Protein AF-A0A3A8NG25-F1 (afdb_monomer)

Radius of gyration: 29.24 Å; Cα contacts (8 Å, |Δi|>4): 207; chains: 1; bounding box: 93×36×55 Å

Solvent-accessible surface area (backbone atoms only — not comparable to full-atom values): 8766 Å² total; per-residue (Å²): 132,87,80,89,82,88,83,89,85,87,81,88,77,90,85,84,89,86,89,83,87,89,79,85,76,76,82,78,72,84,75,72,66,74,76,79,61,84,70,68,63,44,54,93,29,38,79,59,51,57,66,49,54,20,67,37,70,39,28,32,28,28,38,37,56,66,91,38,63,68,58,55,51,47,49,42,69,65,40,69,79,43,47,77,44,90,36,39,70,89,60,58,24,51,61,90,58,23,33,25,36,38,43,60,34,46,76,93,27,23,78,42,94,55,24,26,38,30,72,67,46,45,51,37,53,27,57,50,42,63,38,87,72,38,71,47,37,34,69,37,73,86,131

Mean predicted aligned error: 13.27 Å

Structure (mmCIF, N/CA/C/O backbone):
data_AF-A0A3A8NG25-F1
#
_entry.id   AF-A0A3A8NG25-F1
#
loop_
_atom_site.group_PDB
_atom_site.id
_atom_site.type_symbol
_atom_site.label_atom_id
_atom_site.label_alt_id
_atom_site.label_comp_id
_atom_site.label_asym_id
_atom_site.label_entity_id
_atom_site.label_seq_id
_atom_site.pdbx_PDB_ins_code
_atom_site.Cartn_x
_atom_site.Cartn_y
_atom_site.Cartn_z
_atom_site.occupancy
_atom_site.B_iso_or_equiv
_atom_site.auth_seq_id
_atom_site.auth_comp_id
_atom_site.auth_asym_id
_atom_site.auth_atom_id
_atom_site.pdbx_PDB_model_num
ATOM 1 N N . MET A 1 1 ? 74.636 9.545 9.830 1.00 42.84 1 MET A N 1
ATOM 2 C CA . MET A 1 1 ? 75.688 8.604 10.273 1.00 42.84 1 MET A CA 1
ATOM 3 C C . MET A 1 1 ? 75.644 8.526 11.788 1.00 42.84 1 MET A C 1
ATOM 5 O O . MET A 1 1 ? 75.538 9.588 12.382 1.00 42.84 1 MET A O 1
ATOM 9 N N . VAL A 1 2 ? 75.740 7.295 12.320 1.00 42.03 2 VAL A N 1
ATOM 10 C CA . VAL A 1 2 ? 75.884 6.854 13.732 1.00 42.03 2 VAL A CA 1
ATOM 11 C C . VAL A 1 2 ? 74.795 7.299 14.728 1.00 42.03 2 VAL A C 1
ATOM 13 O O . VAL A 1 2 ? 74.362 8.435 14.720 1.00 42.03 2 VAL A O 1
ATOM 16 N N . SER A 1 3 ? 74.288 6.473 15.641 1.00 45.19 3 SER A N 1
ATOM 17 C CA . SER A 1 3 ? 74.594 5.084 15.986 1.00 45.19 3 SER A CA 1
ATOM 18 C C . SER A 1 3 ? 73.437 4.522 16.810 1.00 45.19 3 SER A C 1
ATOM 20 O O . SER A 1 3 ? 72.922 5.189 17.702 1.00 45.19 3 SER A O 1
ATOM 22 N N . SER A 1 4 ? 73.062 3.278 16.523 1.00 49.69 4 SER A N 1
ATOM 23 C CA . SER A 1 4 ? 72.254 2.439 17.407 1.00 49.69 4 SER A CA 1
ATOM 24 C C . SER A 1 4 ? 73.129 1.889 18.534 1.00 49.69 4 SER A C 1
ATOM 26 O O . SER A 1 4 ? 74.254 1.469 18.277 1.00 49.69 4 SER A O 1
ATOM 28 N N . LEU A 1 5 ? 72.603 1.824 19.755 1.00 53.38 5 LEU A N 1
ATOM 29 C CA . LEU A 1 5 ? 73.135 0.957 20.803 1.00 53.38 5 LEU A CA 1
ATOM 30 C C . LEU A 1 5 ? 71.963 0.261 21.487 1.00 53.38 5 LEU A C 1
ATOM 32 O O . LEU A 1 5 ? 71.149 0.872 22.174 1.00 53.38 5 LEU A O 1
ATOM 36 N N . ALA A 1 6 ? 71.871 -1.031 21.190 1.00 53.28 6 ALA A N 1
ATOM 37 C CA . ALA A 1 6 ? 70.957 -1.981 21.784 1.00 53.28 6 ALA A CA 1
ATOM 38 C C . ALA A 1 6 ? 71.421 -2.351 23.199 1.00 53.28 6 ALA A C 1
ATOM 40 O O . ALA A 1 6 ? 72.619 -2.504 23.438 1.00 53.28 6 ALA A O 1
ATOM 41 N N . LEU A 1 7 ? 70.468 -2.594 24.098 1.00 56.47 7 LEU A N 1
ATOM 42 C CA . LEU A 1 7 ? 70.698 -3.389 25.299 1.00 56.47 7 LEU A CA 1
ATOM 43 C C . LEU A 1 7 ? 69.599 -4.454 25.383 1.00 56.47 7 LEU A C 1
ATOM 45 O O . LEU A 1 7 ? 68.429 -4.147 25.605 1.00 56.47 7 LEU A O 1
ATOM 49 N N . LEU A 1 8 ? 69.992 -5.704 25.128 1.00 47.94 8 LEU A N 1
ATOM 50 C CA . LEU A 1 8 ? 69.181 -6.901 25.335 1.00 47.94 8 LEU A CA 1
ATOM 51 C C . LEU A 1 8 ? 69.145 -7.240 26.829 1.00 47.94 8 LEU A C 1
ATOM 53 O O . LEU A 1 8 ? 70.194 -7.320 27.464 1.00 47.94 8 LEU A O 1
ATOM 57 N N . ALA A 1 9 ? 67.961 -7.565 27.345 1.00 56.75 9 ALA A N 1
ATOM 58 C CA . ALA A 1 9 ? 67.803 -8.338 28.569 1.00 56.75 9 ALA A CA 1
ATOM 59 C C . ALA A 1 9 ? 67.000 -9.607 28.248 1.00 56.75 9 ALA A C 1
ATOM 61 O O . ALA A 1 9 ? 65.815 -9.550 27.929 1.00 56.75 9 ALA A O 1
ATOM 62 N N . LEU A 1 10 ? 67.677 -10.751 28.313 1.00 55.94 10 LEU A N 1
ATOM 63 C CA . LEU A 1 10 ? 67.092 -12.087 28.352 1.00 55.94 10 LEU A CA 1
ATOM 64 C C . LEU A 1 10 ? 67.444 -12.678 29.715 1.00 55.94 10 LEU A C 1
ATOM 66 O O . LEU A 1 10 ? 68.622 -12.867 30.001 1.00 55.94 10 LEU A O 1
ATOM 70 N N . LEU A 1 11 ? 66.441 -13.026 30.517 1.00 55.50 11 LEU A N 1
ATOM 71 C CA . LEU A 1 11 ? 66.579 -14.091 31.504 1.00 55.50 11 LEU A CA 1
ATOM 72 C C . LEU A 1 11 ? 65.265 -14.872 31.612 1.00 55.50 11 LEU A C 1
ATOM 74 O O . LEU A 1 11 ? 64.216 -14.341 31.966 1.00 55.50 11 LEU A O 1
ATOM 78 N N . ALA A 1 12 ? 65.386 -16.146 31.237 1.00 50.66 12 ALA A N 1
ATOM 79 C CA . ALA A 1 12 ? 64.473 -17.261 31.472 1.00 50.66 12 ALA A CA 1
ATOM 80 C C . ALA A 1 12 ? 64.442 -17.605 32.986 1.00 50.66 12 ALA A C 1
ATOM 82 O O . ALA A 1 12 ? 65.189 -17.006 33.749 1.00 50.66 12 ALA A O 1
ATOM 83 N N . CYS A 1 13 ? 63.658 -18.504 33.581 1.00 43.94 13 CYS A N 1
ATOM 84 C CA . CYS A 1 13 ? 62.955 -19.746 33.239 1.00 43.94 13 CYS A CA 1
ATOM 85 C C . CYS A 1 13 ? 61.816 -19.881 34.286 1.00 43.94 13 CYS A C 1
ATOM 87 O O . CYS A 1 13 ? 61.963 -19.368 35.390 1.00 43.94 13 CYS A O 1
ATOM 89 N N . GLY A 1 14 ? 60.638 -20.433 33.967 1.00 46.12 14 GLY A N 1
ATOM 90 C CA . GLY A 1 14 ? 60.265 -21.834 34.269 1.00 46.12 14 GLY A CA 1
ATOM 91 C C . GLY A 1 14 ? 60.042 -22.084 35.777 1.00 46.12 14 GLY A C 1
ATOM 92 O O . GLY A 1 14 ? 60.892 -21.755 36.580 1.00 46.12 14 GLY A O 1
ATOM 93 N N . THR A 1 15 ? 58.986 -22.702 36.302 1.00 49.97 15 THR A N 1
ATOM 94 C CA . THR A 1 15 ? 57.856 -23.471 35.766 1.00 49.97 15 THR A CA 1
ATOM 95 C C . THR A 1 15 ? 56.962 -23.747 36.981 1.00 49.97 15 THR A C 1
ATOM 97 O O . THR A 1 15 ? 57.486 -24.168 38.003 1.00 49.97 15 THR A O 1
ATOM 100 N N . ASN A 1 16 ? 55.641 -23.622 36.871 1.00 46.59 16 ASN A N 1
ATOM 101 C CA . ASN A 1 16 ? 54.741 -24.530 37.585 1.00 46.59 16 ASN A CA 1
ATOM 102 C C . ASN A 1 16 ? 53.572 -24.856 36.654 1.00 46.59 16 ASN A C 1
ATOM 104 O O . ASN A 1 16 ? 52.745 -24.006 36.333 1.00 46.59 16 ASN A O 1
ATOM 108 N N . ARG A 1 17 ? 53.571 -26.095 36.152 1.00 51.28 17 ARG A N 1
ATOM 109 C CA . ARG A 1 17 ? 52.421 -26.726 35.499 1.00 51.28 17 ARG A CA 1
ATOM 110 C C . ARG A 1 17 ? 51.444 -27.148 36.590 1.00 51.28 17 ARG A C 1
ATOM 112 O O . ARG A 1 17 ? 51.895 -27.797 37.520 1.00 51.28 17 ARG A O 1
ATOM 119 N N . THR A 1 18 ? 50.154 -26.882 36.399 1.00 44.19 18 THR A N 1
ATOM 120 C CA . THR A 1 18 ? 49.084 -27.903 36.333 1.00 44.19 18 THR A CA 1
ATOM 121 C C . THR A 1 18 ? 47.728 -27.212 36.212 1.00 44.19 18 THR A C 1
ATOM 123 O O . THR A 1 18 ? 47.349 -26.464 37.106 1.00 44.19 18 THR A O 1
ATOM 126 N N . GLY A 1 19 ? 46.993 -27.504 35.134 1.00 38.44 19 GLY A N 1
ATOM 127 C CA . GLY A 1 19 ? 45.559 -27.218 35.024 1.00 38.44 19 GLY A CA 1
ATOM 128 C C . GLY A 1 19 ? 45.146 -26.525 33.725 1.00 38.44 19 GLY A C 1
ATOM 129 O O . GLY A 1 19 ? 45.130 -25.307 33.642 1.00 38.44 19 GLY A O 1
ATOM 130 N N . ASN A 1 20 ? 44.771 -27.309 32.722 1.00 50.62 20 ASN A N 1
ATOM 131 C CA . ASN A 1 20 ? 43.886 -26.932 31.611 1.00 50.62 20 ASN A CA 1
ATOM 132 C C . ASN A 1 20 ? 42.861 -28.091 31.504 1.00 50.62 20 ASN A C 1
ATOM 134 O O . ASN A 1 20 ? 43.226 -29.186 31.950 1.00 50.62 20 ASN A O 1
ATOM 138 N N . PRO A 1 21 ? 41.674 -27.982 30.869 1.00 52.59 21 PRO A N 1
ATOM 139 C CA . PRO A 1 21 ? 41.041 -26.833 30.208 1.00 52.59 21 PRO A CA 1
ATOM 140 C C . PRO A 1 21 ? 39.531 -26.669 30.531 1.00 52.59 21 PRO A C 1
ATOM 142 O O . PRO A 1 21 ? 38.931 -27.455 31.257 1.00 52.59 21 PRO A O 1
ATOM 145 N N . SER A 1 22 ? 38.932 -25.692 29.840 1.00 46.31 22 SER A N 1
ATOM 146 C CA . SER A 1 22 ? 37.564 -25.701 29.287 1.00 46.31 22 SER A CA 1
ATOM 147 C C . SER A 1 22 ? 36.506 -24.909 30.047 1.00 46.31 22 SER A C 1
ATOM 149 O O . SER A 1 22 ? 35.993 -25.325 31.078 1.00 46.31 22 SER A O 1
ATOM 151 N N . GLY A 1 23 ? 36.115 -23.790 29.434 1.00 43.16 23 GLY A N 1
ATOM 152 C CA . GLY A 1 23 ? 34.902 -23.058 29.791 1.00 43.16 23 GLY A CA 1
ATOM 153 C C . GLY A 1 23 ? 34.888 -21.584 29.393 1.00 43.16 23 GLY A C 1
ATOM 154 O O . GLY A 1 23 ? 34.239 -20.797 30.070 1.00 43.16 23 GLY A O 1
ATOM 155 N N . AL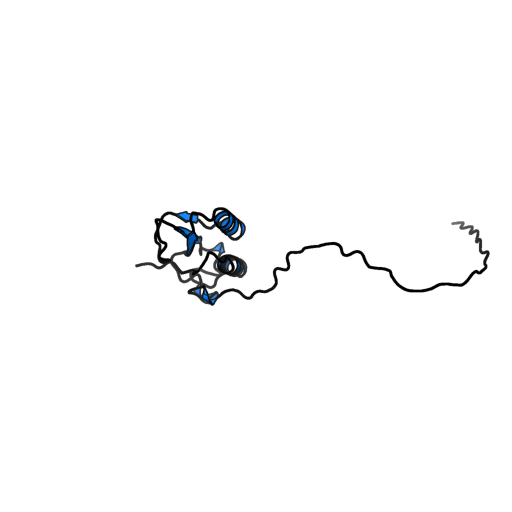A A 1 24 ? 35.617 -21.166 28.352 1.00 43.00 24 ALA A N 1
ATOM 156 C CA . ALA A 1 24 ? 35.513 -19.798 27.850 1.00 43.00 24 ALA A CA 1
ATOM 157 C C . ALA A 1 24 ? 34.273 -19.684 26.954 1.00 43.00 24 ALA A C 1
ATOM 159 O O . ALA A 1 24 ? 34.326 -19.986 25.764 1.00 43.00 24 ALA A O 1
ATOM 160 N N . THR A 1 25 ? 33.154 -19.281 27.549 1.00 54.53 25 THR A N 1
ATOM 161 C CA . THR A 1 25 ? 31.969 -18.790 26.843 1.00 54.53 25 THR A CA 1
ATOM 162 C C . THR A 1 25 ? 32.343 -17.495 26.115 1.00 54.53 25 THR A C 1
ATOM 164 O O . THR A 1 25 ? 32.691 -16.520 26.785 1.00 54.53 25 THR A O 1
ATOM 167 N N . PRO A 1 26 ? 32.289 -17.425 24.775 1.00 50.19 26 PRO A N 1
ATOM 168 C CA . PRO A 1 26 ? 32.371 -16.149 24.084 1.00 50.19 26 PRO A CA 1
ATOM 169 C C . PRO A 1 26 ? 31.089 -15.368 24.379 1.00 50.19 26 PRO A C 1
ATOM 171 O O . PRO A 1 26 ? 29.987 -15.894 24.219 1.00 50.19 26 PRO A O 1
ATOM 174 N N . GLY A 1 27 ? 31.242 -14.130 24.848 1.00 44.69 27 GLY A N 1
ATOM 175 C CA . GLY A 1 27 ? 30.131 -13.217 25.083 1.00 44.69 27 GLY A CA 1
ATOM 176 C C . GLY A 1 27 ? 29.298 -13.053 23.816 1.00 44.69 27 GLY A C 1
ATOM 177 O O . GLY A 1 27 ? 29.778 -12.535 22.810 1.00 44.69 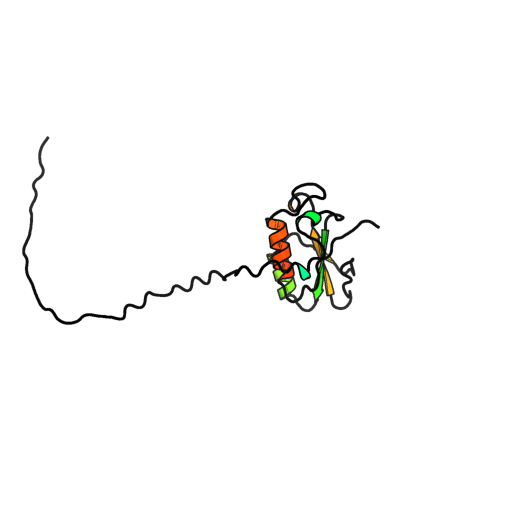27 GLY A O 1
ATOM 178 N N . ALA A 1 28 ? 28.051 -13.512 23.877 1.00 46.66 28 ALA A N 1
ATOM 179 C CA . ALA A 1 28 ? 27.041 -13.190 22.891 1.00 46.66 28 ALA A CA 1
ATOM 180 C C . ALA A 1 28 ? 26.651 -11.719 23.080 1.00 46.66 28 ALA A C 1
ATOM 182 O O . ALA A 1 28 ? 25.902 -11.377 23.995 1.00 46.66 28 ALA A O 1
ATOM 183 N N . SER A 1 29 ? 27.176 -10.844 22.225 1.00 50.38 29 SER A N 1
ATOM 184 C CA . SER A 1 29 ? 26.519 -9.572 21.937 1.00 50.38 29 SER A CA 1
ATOM 185 C C . SER A 1 29 ? 25.120 -9.886 21.401 1.00 50.38 29 SER A C 1
ATOM 187 O O . SER A 1 29 ? 25.019 -10.649 20.436 1.00 50.38 29 SER A O 1
ATOM 189 N N . PRO A 1 30 ? 24.031 -9.333 21.960 1.00 48.88 30 PRO A N 1
ATOM 190 C CA . PRO A 1 30 ? 22.747 -9.382 21.298 1.00 48.88 30 PRO A CA 1
ATOM 191 C C . PRO A 1 30 ? 22.752 -8.280 20.240 1.00 48.88 30 PRO A C 1
ATOM 193 O O . PRO A 1 30 ? 22.060 -7.274 20.372 1.00 48.88 30 PRO A O 1
ATOM 196 N N . ASP A 1 31 ? 23.507 -8.487 19.161 1.00 41.56 31 ASP A N 1
ATOM 197 C CA . ASP A 1 31 ? 23.115 -7.914 17.882 1.00 41.56 31 ASP A CA 1
ATOM 198 C C . ASP A 1 31 ? 21.841 -8.654 17.482 1.00 41.56 31 ASP A C 1
ATOM 200 O O . ASP A 1 31 ? 21.833 -9.594 16.691 1.00 41.56 31 ASP A O 1
ATOM 204 N N . THR A 1 32 ? 20.725 -8.224 18.071 1.00 48.97 32 THR A N 1
ATOM 205 C CA . THR A 1 32 ? 19.407 -8.421 17.480 1.00 48.97 32 THR A CA 1
ATOM 206 C C . THR A 1 32 ? 19.352 -7.487 16.275 1.00 48.97 32 THR A C 1
ATOM 208 O O . THR A 1 32 ? 18.589 -6.527 16.227 1.00 48.97 32 THR A O 1
ATOM 211 N N . ALA A 1 33 ? 20.193 -7.766 15.275 1.00 47.12 33 ALA A N 1
ATOM 212 C CA . ALA A 1 33 ? 19.758 -7.606 13.911 1.00 47.12 33 ALA A CA 1
ATOM 213 C C . ALA A 1 33 ? 18.507 -8.469 13.853 1.00 47.12 33 ALA A C 1
ATOM 215 O O . ALA A 1 33 ? 18.600 -9.696 13.917 1.00 47.12 33 ALA A O 1
ATOM 216 N N . ALA A 1 34 ? 17.343 -7.816 13.893 1.00 48.25 34 ALA A N 1
ATOM 217 C CA . ALA A 1 34 ? 16.088 -8.456 13.578 1.00 48.25 34 ALA A CA 1
ATOM 218 C C . ALA A 1 34 ? 16.381 -9.293 12.343 1.00 48.25 34 ALA A C 1
ATOM 220 O O . ALA A 1 34 ? 16.742 -8.760 11.290 1.00 48.25 34 ALA A O 1
ATOM 221 N N . ALA A 1 35 ? 16.372 -10.608 12.531 1.00 44.84 35 ALA A N 1
ATOM 222 C CA . ALA A 1 35 ? 16.436 -11.532 11.441 1.00 44.84 35 ALA A CA 1
ATOM 223 C C . ALA A 1 35 ? 15.154 -11.258 10.662 1.00 44.84 35 ALA A C 1
ATOM 225 O O . ALA A 1 35 ? 14.112 -11.857 10.920 1.00 44.84 35 ALA A O 1
ATOM 226 N N . SER A 1 36 ? 15.233 -10.317 9.721 1.00 46.12 36 SER A N 1
ATOM 227 C CA . SER A 1 36 ? 14.426 -10.288 8.518 1.00 46.12 36 SER A CA 1
ATOM 228 C C . SER A 1 36 ? 14.810 -11.551 7.770 1.00 46.12 36 SER A C 1
ATOM 230 O O . SER A 1 36 ? 15.547 -11.533 6.787 1.00 46.12 36 SER A O 1
ATOM 232 N N . GLY A 1 37 ? 14.397 -12.687 8.335 1.00 40.94 37 GLY A N 1
ATOM 233 C CA . GLY A 1 37 ? 14.388 -13.943 7.642 1.00 40.94 37 GLY A CA 1
ATOM 234 C C . GLY A 1 37 ? 13.638 -13.678 6.358 1.00 40.94 37 GLY A C 1
ATOM 235 O O . GLY A 1 37 ? 12.626 -12.974 6.351 1.00 40.94 37 GLY A O 1
ATOM 236 N N . THR A 1 38 ? 14.178 -14.208 5.275 1.00 48.78 38 THR A N 1
ATOM 237 C CA . THR A 1 38 ? 13.550 -14.259 3.966 1.00 48.78 38 THR A CA 1
ATOM 238 C C . THR A 1 38 ? 12.281 -15.113 4.052 1.00 48.78 38 THR A C 1
ATOM 240 O O . THR A 1 38 ? 12.188 -16.184 3.459 1.00 48.78 38 THR A O 1
ATOM 243 N N . ALA A 1 39 ? 11.287 -14.674 4.823 1.00 62.53 39 ALA A N 1
ATOM 244 C CA . ALA A 1 39 ? 9.914 -14.995 4.529 1.00 62.53 39 ALA A CA 1
ATOM 245 C C . ALA A 1 39 ? 9.702 -14.436 3.124 1.00 62.53 39 ALA A C 1
ATOM 247 O O . ALA A 1 39 ? 9.831 -13.231 2.896 1.00 62.53 39 ALA A O 1
ATOM 248 N N . GLY A 1 40 ? 9.530 -15.337 2.158 1.00 85.06 40 GLY A N 1
ATOM 249 C CA . GLY A 1 40 ? 9.283 -14.946 0.779 1.00 85.06 40 GLY A CA 1
ATOM 250 C C . GLY A 1 40 ? 8.125 -13.954 0.716 1.00 85.06 40 GLY A C 1
ATOM 251 O O . GLY A 1 40 ? 7.240 -13.963 1.574 1.00 85.06 40 GLY A O 1
ATOM 252 N N . CYS A 1 41 ? 8.142 -13.094 -0.301 1.00 94.81 41 CYS A N 1
ATOM 253 C CA . CYS A 1 41 ? 7.064 -12.142 -0.530 1.00 94.81 41 CYS A CA 1
ATOM 254 C C . CYS A 1 41 ? 5.700 -12.857 -0.462 1.00 94.81 41 CYS A C 1
ATOM 256 O O . CYS A 1 41 ? 5.528 -13.847 -1.183 1.00 94.81 41 CYS A O 1
ATOM 258 N N . PRO A 1 42 ? 4.736 -12.401 0.364 1.00 97.50 42 PRO A N 1
ATOM 259 C CA . PRO A 1 42 ? 3.394 -12.983 0.439 1.00 97.50 42 PRO A CA 1
ATOM 260 C C . PRO A 1 42 ? 2.559 -12.708 -0.825 1.00 97.50 42 PRO A C 1
ATOM 262 O O . PRO A 1 42 ? 1.513 -12.066 -0.780 1.00 97.50 42 PRO A O 1
ATOM 265 N N . THR A 1 43 ? 3.006 -13.204 -1.978 1.00 96.94 43 THR A N 1
ATOM 266 C CA . THR A 1 43 ? 2.429 -12.910 -3.299 1.00 96.94 43 THR A CA 1
ATOM 267 C C . THR A 1 43 ? 0.985 -13.369 -3.446 1.00 96.94 43 THR A C 1
ATOM 269 O O . THR A 1 43 ? 0.261 -12.803 -4.248 1.00 96.94 43 THR A O 1
ATOM 272 N N . HIS A 1 44 ? 0.522 -14.322 -2.633 1.00 97.44 44 HIS A N 1
ATOM 273 C CA . HIS A 1 44 ? -0.887 -14.729 -2.595 1.00 97.44 44 HIS A CA 1
ATOM 274 C C . HIS A 1 44 ? -1.844 -13.609 -2.146 1.00 97.44 44 HIS A C 1
ATOM 276 O O . HIS A 1 44 ? -3.040 -13.705 -2.402 1.00 97.44 44 HIS A O 1
ATOM 282 N N . LYS A 1 45 ? -1.338 -12.555 -1.489 1.00 98.38 45 LYS A N 1
ATOM 283 C CA . LYS A 1 45 ? -2.109 -11.350 -1.145 1.00 98.38 45 LYS A CA 1
ATOM 284 C C . LYS A 1 45 ? -2.028 -10.263 -2.218 1.00 98.38 45 LYS A C 1
ATOM 286 O O . LYS A 1 45 ? -2.751 -9.278 -2.129 1.00 98.38 45 LYS A O 1
ATOM 291 N N . LEU A 1 46 ? -1.145 -10.398 -3.206 1.00 98.44 46 LEU A N 1
ATOM 292 C CA . LEU A 1 46 ? -0.968 -9.427 -4.283 1.00 98.44 46 LEU A CA 1
ATOM 293 C C . LEU A 1 46 ? -1.769 -9.895 -5.499 1.00 98.44 46 LEU A C 1
ATOM 295 O O . LEU A 1 46 ? -1.509 -10.961 -6.049 1.00 98.44 46 LEU A O 1
ATOM 299 N N . ALA A 1 47 ? -2.715 -9.087 -5.970 1.00 97.81 47 ALA A N 1
ATOM 300 C CA . ALA A 1 47 ? -3.493 -9.405 -7.173 1.00 97.81 47 ALA A CA 1
ATOM 301 C C . ALA A 1 47 ? -2.726 -9.145 -8.492 1.00 97.81 47 ALA A C 1
ATOM 303 O O . ALA A 1 47 ? -3.323 -9.075 -9.563 1.00 97.81 47 ALA A O 1
ATOM 304 N N . PHE A 1 48 ? -1.409 -8.956 -8.416 1.00 96.44 48 PHE A N 1
ATOM 305 C CA . PHE A 1 48 ? -0.515 -8.630 -9.522 1.00 96.44 48 PHE A CA 1
ATOM 306 C C . PHE A 1 48 ? 0.877 -9.222 -9.265 1.00 96.44 48 PHE A C 1
ATOM 308 O O . PHE A 1 48 ? 1.235 -9.539 -8.129 1.00 96.44 48 PHE A O 1
ATOM 315 N N . THR A 1 49 ? 1.682 -9.347 -10.320 1.00 97.06 49 THR A N 1
ATOM 316 C CA . THR A 1 49 ? 3.107 -9.693 -10.202 1.00 97.06 49 THR A CA 1
ATOM 317 C C . THR A 1 49 ? 3.966 -8.436 -10.222 1.00 97.06 49 THR A C 1
ATOM 319 O O . THR A 1 49 ? 3.504 -7.364 -10.616 1.00 97.06 49 THR A O 1
ATOM 322 N N . ARG A 1 50 ? 5.246 -8.561 -9.864 1.00 97.50 50 ARG A N 1
ATOM 323 C CA . ARG A 1 50 ? 6.201 -7.455 -9.962 1.00 97.50 50 ARG A CA 1
ATOM 324 C C . ARG A 1 50 ? 6.236 -6.859 -11.371 1.00 97.50 50 ARG A C 1
ATOM 326 O O . ARG A 1 50 ? 6.246 -5.641 -11.523 1.00 97.50 50 ARG A O 1
ATOM 333 N N . GLU A 1 51 ? 6.231 -7.712 -12.389 1.00 96.94 51 GLU A N 1
ATOM 334 C CA . GLU A 1 51 ? 6.338 -7.350 -13.805 1.00 96.94 51 GLU A CA 1
ATOM 335 C C . GLU A 1 51 ? 5.118 -6.565 -14.301 1.00 96.94 51 GLU A C 1
ATOM 337 O O . GLU A 1 51 ? 5.252 -5.728 -15.189 1.00 96.94 51 GLU A O 1
ATOM 342 N N . ALA A 1 52 ? 3.944 -6.811 -13.713 1.00 94.94 52 ALA A N 1
ATOM 343 C CA . ALA A 1 52 ? 2.693 -6.136 -14.053 1.00 94.94 52 ALA A CA 1
ATOM 344 C C . ALA A 1 52 ? 2.287 -5.049 -13.041 1.00 94.94 52 ALA A C 1
ATOM 346 O O . ALA A 1 52 ? 1.249 -4.413 -13.201 1.00 94.94 52 ALA A O 1
ATOM 347 N N . GLY A 1 53 ? 3.083 -4.818 -11.994 1.00 93.69 53 GLY A N 1
ATOM 348 C CA . GLY A 1 53 ? 2.677 -4.023 -10.835 1.00 93.69 53 GLY A CA 1
ATOM 349 C C . GLY A 1 53 ? 2.463 -2.531 -11.092 1.00 93.69 53 GLY A C 1
ATOM 350 O O . GLY A 1 53 ? 1.872 -1.875 -10.242 1.00 93.69 53 GLY A O 1
ATOM 351 N N . CYS A 1 54 ? 2.886 -1.997 -12.243 1.00 94.94 54 CYS A N 1
ATOM 352 C CA . CYS A 1 54 ? 2.565 -0.628 -12.666 1.00 94.94 54 CYS A CA 1
ATOM 353 C C . CYS A 1 54 ? 1.538 -0.552 -13.810 1.00 94.94 54 CYS A C 1
ATOM 355 O O . CYS A 1 54 ? 1.247 0.538 -14.309 1.00 94.94 54 CYS A O 1
ATOM 357 N N . GLN A 1 55 ? 0.959 -1.679 -14.236 1.00 93.75 55 GLN A N 1
ATOM 358 C CA . GLN A 1 55 ? -0.146 -1.724 -15.204 1.00 93.75 55 GLN A CA 1
ATOM 359 C C . GLN A 1 55 ? -1.472 -1.364 -14.508 1.00 93.75 55 GLN A C 1
ATOM 361 O O . GLN A 1 55 ? -2.384 -2.176 -14.382 1.00 93.75 55 GLN A O 1
ATOM 366 N N . ASN A 1 56 ? -1.525 -0.146 -13.974 1.00 92.75 56 ASN A N 1
ATOM 367 C CA . ASN A 1 56 ? -2.614 0.418 -13.187 1.00 92.75 56 ASN A CA 1
ATOM 368 C C . ASN A 1 56 ? -2.650 1.949 -13.362 1.00 92.75 56 ASN A C 1
ATOM 370 O O . ASN A 1 56 ? -1.794 2.533 -14.035 1.00 92.75 56 ASN A O 1
ATOM 374 N N . ASP A 1 57 ? -3.616 2.596 -12.718 1.00 90.44 57 ASP A N 1
ATOM 375 C CA . ASP A 1 57 ? -3.851 4.045 -12.776 1.00 90.44 57 ASP A CA 1
ATOM 376 C C . ASP A 1 57 ? -2.956 4.856 -11.822 1.00 90.44 57 ASP A C 1
ATOM 378 O O . ASP A 1 57 ? -3.284 5.969 -11.411 1.00 90.44 57 ASP A O 1
ATOM 382 N N . GLY A 1 58 ? -1.798 4.308 -11.459 1.00 93.56 58 GLY A N 1
ATOM 383 C CA . GLY A 1 58 ? -0.809 4.986 -10.625 1.00 93.56 58 GLY A CA 1
ATOM 384 C C . GLY A 1 58 ? -0.941 4.705 -9.131 1.00 93.56 58 GLY A C 1
ATOM 385 O O . GLY A 1 58 ? -0.290 5.391 -8.338 1.00 93.56 58 GLY A O 1
ATOM 386 N N . ALA A 1 59 ? -1.725 3.700 -8.731 1.00 95.94 59 ALA A N 1
ATOM 387 C CA . ALA A 1 59 ? -1.651 3.148 -7.385 1.00 95.94 59 ALA A CA 1
ATOM 388 C C . ALA A 1 59 ? -1.992 1.650 -7.314 1.00 95.94 59 ALA A C 1
ATOM 390 O O . ALA A 1 59 ? -2.627 1.058 -8.191 1.00 95.94 59 ALA A O 1
ATOM 391 N N . VAL A 1 60 ? -1.611 1.054 -6.191 1.00 97.81 60 VAL A N 1
ATOM 392 C CA . VAL A 1 60 ? -2.232 -0.153 -5.645 1.00 97.81 60 VAL A CA 1
ATOM 393 C C . VAL A 1 60 ? -2.799 0.183 -4.273 1.00 97.81 60 VAL A C 1
ATOM 395 O O . VAL A 1 60 ? -2.364 1.135 -3.624 1.00 97.81 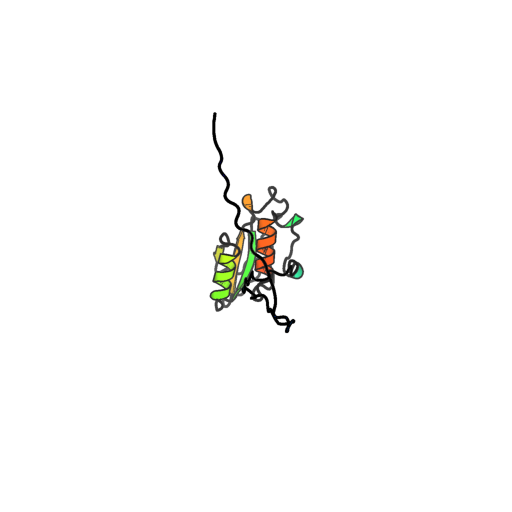60 VAL A O 1
ATOM 398 N N . GLU A 1 61 ? -3.780 -0.574 -3.814 1.00 98.12 61 GLU A N 1
ATOM 399 C CA . GLU A 1 61 ? -4.536 -0.221 -2.622 1.00 98.12 61 GLU A CA 1
ATOM 400 C C . GLU A 1 61 ? -4.936 -1.433 -1.787 1.00 98.12 61 GLU A C 1
ATOM 402 O O . GLU A 1 61 ? -5.032 -2.561 -2.276 1.00 98.12 61 GLU A O 1
ATOM 407 N N . PHE A 1 62 ? -5.128 -1.183 -0.495 1.00 98.75 62 PHE A N 1
ATOM 408 C CA . PHE A 1 62 ? -5.427 -2.190 0.516 1.00 98.75 62 PHE A CA 1
ATOM 409 C C . PHE A 1 62 ? -6.197 -1.577 1.687 1.00 98.75 62 PHE A C 1
ATOM 411 O O . PHE A 1 62 ? -6.191 -0.361 1.897 1.00 98.75 62 PHE A O 1
ATOM 418 N N . CYS A 1 63 ? -6.861 -2.430 2.462 1.00 98.69 63 CYS A N 1
ATOM 419 C CA . CYS A 1 63 ? -7.657 -2.022 3.615 1.00 98.69 63 CYS A CA 1
ATOM 420 C C . CYS A 1 63 ? -6.896 -2.246 4.920 1.00 98.69 63 CYS A C 1
ATOM 422 O O . CYS A 1 63 ? -6.237 -3.270 5.085 1.00 98.69 63 CYS A O 1
ATOM 424 N N . MET A 1 64 ? -7.058 -1.323 5.866 1.00 98.50 64 MET A N 1
ATOM 425 C CA . MET A 1 64 ? -6.550 -1.447 7.234 1.00 98.50 64 MET A CA 1
ATOM 426 C C . MET A 1 64 ? -7.677 -1.223 8.250 1.00 98.50 64 MET A C 1
ATOM 428 O O . MET A 1 64 ? -8.443 -0.273 8.076 1.00 98.50 64 MET A O 1
ATOM 432 N N . PRO A 1 65 ? -7.778 -2.016 9.332 1.00 98.25 65 PRO A N 1
ATOM 433 C CA . PRO A 1 65 ? -8.724 -1.760 10.421 1.00 98.25 65 PRO A CA 1
ATOM 434 C C . PRO A 1 65 ? -8.486 -0.388 11.058 1.00 98.25 65 PRO A C 1
ATOM 436 O O . PRO A 1 65 ? -7.341 -0.019 11.316 1.00 98.25 65 PRO A O 1
ATOM 439 N N . LYS A 1 66 ? -9.538 0.392 11.320 1.00 97.94 66 LYS A N 1
ATOM 440 C CA . LYS A 1 66 ? -9.411 1.732 11.932 1.00 97.94 66 LYS A CA 1
ATOM 441 C C . LYS A 1 66 ? -8.939 1.696 13.383 1.00 97.94 66 LYS A C 1
ATO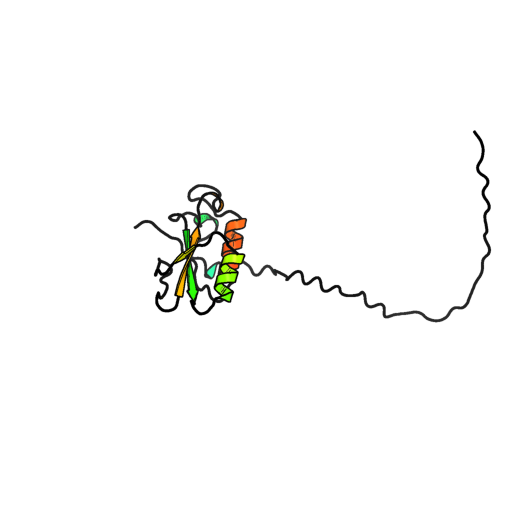M 443 O O . LYS A 1 66 ? -8.314 2.645 13.845 1.00 97.94 66 LYS A O 1
ATOM 448 N N . ASP A 1 67 ? -9.244 0.620 14.092 1.00 97.44 67 ASP A N 1
ATOM 449 C CA . ASP A 1 67 ? -8.895 0.377 15.491 1.00 97.44 67 ASP A CA 1
ATOM 450 C C . ASP A 1 67 ? -7.477 -0.195 15.676 1.00 97.44 67 ASP A C 1
ATOM 452 O O . ASP A 1 67 ? -7.102 -0.570 16.785 1.00 97.44 67 ASP A O 1
ATOM 456 N N . ALA A 1 68 ? -6.653 -0.190 14.620 1.00 96.81 68 ALA A N 1
ATOM 457 C CA . ALA A 1 68 ? -5.268 -0.661 14.633 1.00 96.81 68 ALA A CA 1
ATOM 458 C C . ALA A 1 68 ? -4.245 0.473 14.372 1.00 96.81 68 ALA A C 1
ATOM 460 O O . ALA A 1 68 ? -3.513 0.437 13.377 1.00 96.81 68 ALA A O 1
ATOM 461 N N . PRO A 1 69 ? -4.126 1.491 15.251 1.00 96.94 69 PRO A N 1
ATOM 462 C CA . PRO A 1 69 ? -3.248 2.644 15.018 1.00 96.94 69 PRO A CA 1
ATOM 463 C C . PRO A 1 69 ? -1.760 2.271 14.913 1.00 96.94 69 PRO A C 1
ATOM 465 O O . PRO A 1 69 ? -1.021 2.907 14.164 1.00 96.94 69 PRO A O 1
ATOM 468 N N . ALA A 1 70 ? -1.318 1.219 15.611 1.00 97.81 70 ALA A N 1
ATOM 469 C CA . ALA A 1 70 ? 0.046 0.705 15.485 1.00 97.81 70 ALA A CA 1
ATOM 470 C C . ALA A 1 70 ? 0.317 0.141 14.080 1.00 97.81 70 ALA A C 1
ATOM 472 O O . ALA A 1 70 ? 1.366 0.412 13.502 1.00 97.81 70 ALA A O 1
ATOM 473 N N . ALA A 1 71 ? -0.652 -0.570 13.496 1.00 97.50 71 ALA A N 1
ATOM 474 C CA . ALA A 1 71 ? -0.533 -1.102 12.143 1.00 97.50 71 ALA A CA 1
ATOM 475 C C . ALA A 1 71 ? -0.539 0.024 11.091 1.00 97.50 71 ALA A C 1
ATOM 477 O O . ALA A 1 71 ? 0.194 -0.037 10.110 1.00 97.50 71 ALA A O 1
ATOM 478 N N . HIS A 1 72 ? -1.294 1.107 11.317 1.00 98.38 72 HIS A N 1
ATOM 479 C CA . HIS A 1 72 ? -1.256 2.297 10.450 1.00 98.38 72 HIS A CA 1
ATOM 480 C C . HIS A 1 72 ? 0.105 2.997 10.503 1.00 98.38 72 HIS A C 1
ATOM 482 O O . HIS A 1 72 ? 0.630 3.413 9.469 1.00 98.38 72 HIS A O 1
ATOM 488 N N . ALA A 1 73 ? 0.688 3.115 11.699 1.00 98.44 73 ALA A N 1
ATOM 489 C CA . ALA A 1 73 ? 2.033 3.653 11.868 1.00 98.44 73 ALA A CA 1
ATOM 490 C C . ALA A 1 73 ? 3.079 2.773 11.169 1.00 98.44 73 ALA A C 1
ATOM 492 O O . ALA A 1 73 ? 3.985 3.295 10.523 1.00 98.44 73 ALA A O 1
ATOM 493 N N . GLU A 1 74 ? 2.918 1.452 11.232 1.00 98.50 74 GLU A N 1
ATOM 494 C CA . GLU A 1 74 ? 3.810 0.503 10.571 1.00 98.50 74 GLU A CA 1
ATOM 495 C C . GLU A 1 74 ? 3.719 0.580 9.042 1.00 98.50 74 GLU A C 1
ATOM 497 O O . GLU A 1 74 ? 4.747 0.659 8.370 1.00 98.50 74 GLU A O 1
ATOM 502 N N . VAL A 1 75 ? 2.508 0.684 8.485 1.00 98.44 75 VAL A N 1
ATOM 503 C CA . VAL A 1 75 ? 2.299 0.959 7.053 1.00 98.44 75 VAL A CA 1
ATOM 504 C C . VAL A 1 75 ? 3.060 2.216 6.628 1.00 98.44 75 VAL A C 1
ATOM 506 O O . VAL A 1 75 ? 3.757 2.214 5.615 1.00 98.44 75 VAL A O 1
ATOM 509 N N . LYS A 1 76 ? 2.982 3.283 7.430 1.00 98.19 76 LYS A N 1
ATOM 510 C CA . LYS A 1 76 ? 3.687 4.544 7.169 1.00 98.19 76 LYS A CA 1
ATOM 511 C C . LYS A 1 76 ? 5.200 4.450 7.319 1.00 98.19 76 LYS A C 1
ATOM 513 O O . LYS A 1 76 ? 5.914 5.155 6.611 1.00 98.19 76 LYS A O 1
ATOM 518 N N . ARG A 1 77 ? 5.691 3.597 8.216 1.00 98.50 77 ARG A N 1
ATOM 519 C CA . ARG A 1 77 ? 7.120 3.321 8.385 1.00 98.50 77 ARG A CA 1
ATOM 520 C C . ARG A 1 77 ? 7.683 2.549 7.190 1.00 98.50 77 ARG A C 1
ATOM 522 O O . ARG A 1 77 ? 8.791 2.850 6.760 1.00 98.50 77 ARG A O 1
ATOM 529 N N . ILE A 1 78 ? 6.936 1.566 6.684 1.00 98.00 78 ILE A N 1
ATOM 530 C CA . ILE A 1 78 ? 7.323 0.737 5.533 1.00 98.00 78 ILE A CA 1
ATOM 531 C C . ILE A 1 78 ? 7.280 1.554 4.242 1.00 98.00 78 ILE A C 1
ATOM 533 O O . ILE A 1 78 ? 8.247 1.557 3.492 1.00 98.00 78 ILE A O 1
ATOM 537 N N . ALA A 1 79 ? 6.175 2.258 3.997 1.00 96.94 79 ALA A N 1
ATOM 538 C CA . ALA A 1 79 ? 5.946 3.000 2.765 1.00 96.94 79 ALA A CA 1
ATOM 539 C C . ALA A 1 79 ? 5.447 4.421 3.086 1.00 96.94 79 ALA A C 1
ATOM 541 O O . ALA A 1 79 ? 4.241 4.674 3.103 1.00 96.94 79 ALA A O 1
ATOM 542 N N . PRO A 1 80 ? 6.349 5.389 3.332 1.00 96.44 80 PRO A N 1
ATOM 543 C CA . PRO A 1 80 ? 5.967 6.748 3.733 1.00 96.44 80 PRO A CA 1
ATOM 544 C C . PRO A 1 80 ? 5.045 7.467 2.736 1.00 96.44 80 PRO A C 1
ATOM 546 O O . PRO A 1 80 ? 4.204 8.281 3.137 1.00 96.44 80 PRO A O 1
ATOM 549 N N . SER A 1 81 ? 5.178 7.129 1.450 1.00 95.00 81 SER A N 1
ATOM 550 C CA . SER A 1 81 ? 4.431 7.690 0.320 1.00 95.00 81 SER A CA 1
ATOM 551 C C . SER A 1 81 ? 2.956 7.287 0.277 1.00 95.00 81 SER A C 1
ATOM 553 O O . SER A 1 81 ? 2.187 7.921 -0.445 1.00 95.00 81 SER A O 1
ATOM 555 N N . VAL A 1 82 ? 2.540 6.268 1.039 1.00 96.88 82 VAL A N 1
ATOM 556 C CA . VAL A 1 82 ? 1.138 5.832 1.057 1.00 96.88 82 VAL A CA 1
ATOM 557 C C . VAL A 1 82 ? 0.220 6.971 1.485 1.00 96.88 82 VAL A C 1
ATOM 559 O O . VAL A 1 82 ? 0.570 7.779 2.337 1.00 96.88 82 VAL A O 1
ATOM 562 N N . SER A 1 83 ? -0.988 7.046 0.955 1.00 97.06 83 SER A N 1
ATOM 563 C CA . SER A 1 83 ? -2.016 7.967 1.456 1.00 97.06 83 SER A CA 1
ATOM 564 C C . SER A 1 83 ? -3.183 7.177 2.028 1.00 97.06 83 SER A C 1
ATOM 566 O O . SER A 1 83 ? -3.393 6.033 1.643 1.00 97.06 83 SER A O 1
ATOM 568 N N . ALA A 1 84 ? -3.907 7.762 2.979 1.00 97.31 84 ALA A N 1
ATOM 569 C CA . ALA A 1 84 ? -5.062 7.136 3.608 1.00 97.31 84 ALA A CA 1
ATOM 570 C C . ALA A 1 84 ? -6.320 7.947 3.296 1.00 97.31 84 ALA A C 1
ATOM 572 O O . ALA A 1 84 ? -6.283 9.179 3.315 1.00 97.31 84 ALA A O 1
ATOM 573 N N . MET A 1 85 ? -7.437 7.273 3.038 1.00 96.06 85 MET A N 1
ATOM 574 C CA . MET A 1 85 ? -8.724 7.923 2.798 1.00 96.06 85 MET A CA 1
ATOM 575 C C . MET A 1 85 ? -9.908 7.069 3.254 1.00 96.06 85 MET A C 1
ATOM 577 O O . MET A 1 85 ? -9.844 5.841 3.320 1.00 96.06 85 MET A O 1
ATOM 581 N N . ALA A 1 86 ? -11.020 7.740 3.553 1.00 95.69 86 ALA A N 1
ATOM 582 C CA . ALA A 1 86 ? -12.296 7.096 3.836 1.00 95.69 86 ALA A CA 1
ATOM 583 C C . ALA A 1 86 ? -13.015 6.779 2.515 1.00 95.69 86 ALA A C 1
ATOM 585 O O . ALA A 1 86 ? -13.853 7.545 2.047 1.00 95.69 86 ALA A O 1
ATOM 586 N N . SER A 1 87 ? -12.651 5.661 1.896 1.00 96.38 87 SER A N 1
ATOM 587 C CA . SER A 1 87 ? -13.242 5.172 0.650 1.00 96.38 87 SER A CA 1
ATOM 588 C C . SER A 1 87 ? -13.345 3.653 0.692 1.00 96.38 87 SER A C 1
ATOM 590 O O . SER A 1 87 ? -12.623 3.000 1.443 1.00 96.38 87 SER A O 1
ATOM 592 N N . ARG A 1 88 ? -14.243 3.088 -0.119 1.00 97.44 88 ARG A N 1
ATOM 593 C CA . ARG A 1 88 ? -14.261 1.641 -0.358 1.00 97.44 88 ARG A CA 1
ATOM 594 C C . ARG A 1 88 ? -13.071 1.215 -1.218 1.00 97.44 88 ARG A C 1
ATOM 596 O O . ARG A 1 88 ? -12.505 0.154 -0.981 1.00 97.44 88 ARG A O 1
ATOM 603 N N . GLY A 1 89 ? -12.703 2.028 -2.208 1.00 95.44 89 GLY A N 1
ATOM 604 C CA . GLY A 1 89 ? -11.778 1.615 -3.265 1.00 95.44 89 GLY A CA 1
ATOM 605 C C . GLY A 1 89 ? -12.256 0.364 -4.019 1.00 95.44 89 GLY A C 1
ATOM 606 O O . GLY A 1 89 ? -13.343 -0.170 -3.783 1.00 95.44 89 GLY A O 1
ATOM 607 N N . ARG A 1 90 ? -11.411 -0.131 -4.914 1.00 95.06 90 ARG A N 1
ATOM 608 C CA . ARG A 1 90 ? -11.443 -1.487 -5.479 1.00 95.06 90 ARG A CA 1
ATOM 609 C C . ARG A 1 90 ? -11.068 -2.562 -4.459 1.00 95.06 90 ARG A C 1
ATOM 611 O O . ARG A 1 90 ? -11.563 -3.678 -4.566 1.00 95.06 90 ARG A O 1
ATOM 618 N N . ALA A 1 91 ? -10.266 -2.232 -3.448 1.00 96.88 91 ALA A N 1
ATOM 619 C CA . ALA A 1 91 ? -9.978 -3.112 -2.318 1.00 96.88 91 ALA A CA 1
ATOM 620 C C . ALA A 1 91 ? -11.252 -3.459 -1.524 1.00 96.88 91 ALA A C 1
ATOM 622 O O . ALA A 1 91 ? -11.258 -4.430 -0.770 1.00 96.88 91 ALA A O 1
ATOM 623 N N . GLY A 1 92 ? -12.344 -2.710 -1.716 1.00 97.25 92 GLY A N 1
ATOM 624 C CA . GLY A 1 92 ? -13.659 -3.036 -1.178 1.00 97.25 92 GLY A CA 1
ATOM 625 C C . GLY A 1 92 ? -13.772 -2.814 0.326 1.00 97.25 92 GLY A C 1
ATOM 626 O O . GLY A 1 92 ? -14.564 -3.500 0.968 1.00 97.25 92 GLY A O 1
ATOM 627 N N . CYS A 1 93 ? -13.005 -1.873 0.879 1.00 98.31 93 CYS A N 1
ATOM 628 C CA . CYS A 1 93 ? -12.959 -1.609 2.309 1.00 98.31 93 CYS A CA 1
ATOM 629 C C . CYS A 1 93 ? -14.348 -1.295 2.866 1.00 98.31 93 CYS A C 1
ATOM 631 O O . CYS A 1 93 ? -15.119 -0.528 2.278 1.00 98.31 93 CYS A O 1
ATOM 633 N N . ASP A 1 94 ? -14.652 -1.854 4.032 1.00 98.19 94 ASP A N 1
ATOM 634 C CA . ASP A 1 94 ? -15.807 -1.438 4.816 1.00 98.19 94 ASP A CA 1
ATOM 635 C C . ASP A 1 94 ? -15.523 -0.056 5.413 1.00 98.19 94 ASP A C 1
ATOM 637 O O . ASP A 1 94 ? -14.724 0.091 6.333 1.00 98.19 94 ASP A O 1
ATOM 641 N N . THR A 1 95 ? -16.185 0.982 4.909 1.00 97.50 95 THR A N 1
ATOM 642 C CA . THR A 1 95 ? -15.931 2.360 5.347 1.00 97.50 95 THR A CA 1
ATOM 643 C C . THR A 1 95 ? -16.355 2.632 6.786 1.00 97.50 95 THR A C 1
ATOM 645 O O . THR A 1 95 ? -15.951 3.662 7.332 1.00 97.50 95 THR A O 1
ATOM 648 N N . ALA A 1 96 ? -17.124 1.752 7.434 1.00 97.94 96 ALA A N 1
ATOM 649 C CA . ALA A 1 96 ? -17.401 1.856 8.861 1.00 97.94 96 ALA A CA 1
ATOM 650 C C . ALA A 1 96 ? -16.163 1.465 9.681 1.00 97.94 96 ALA A C 1
ATOM 652 O O . ALA A 1 96 ? -15.745 2.226 10.558 1.00 97.94 96 ALA A O 1
ATOM 653 N N . THR A 1 97 ? -15.527 0.344 9.339 1.00 98.31 97 THR A N 1
ATOM 654 C CA . THR A 1 97 ? -14.519 -0.331 10.175 1.00 98.31 97 THR A CA 1
ATOM 655 C C . THR A 1 97 ? -13.087 -0.248 9.640 1.00 98.31 97 THR A C 1
ATOM 657 O O . THR A 1 97 ? -12.138 -0.458 10.393 1.00 98.31 97 THR A O 1
ATOM 660 N N . GLN A 1 98 ? -12.898 0.122 8.375 1.00 98.69 98 GLN A N 1
ATOM 661 C CA . GLN A 1 98 ? -11.613 0.110 7.678 1.00 98.69 98 GLN A CA 1
ATOM 662 C C . GLN A 1 98 ? -11.290 1.454 7.010 1.00 98.69 98 GLN A C 1
ATOM 664 O O . GLN A 1 98 ? -12.166 2.254 6.673 1.00 98.69 98 GLN A O 1
ATOM 669 N N . THR A 1 99 ? -9.998 1.686 6.812 1.00 98.50 99 THR A N 1
ATOM 670 C CA . THR A 1 99 ? -9.424 2.799 6.055 1.00 98.50 99 THR A CA 1
ATOM 671 C C . THR A 1 99 ? -8.753 2.246 4.804 1.00 98.50 99 THR A C 1
ATOM 673 O O . THR A 1 99 ? -8.013 1.264 4.888 1.00 98.50 99 THR A O 1
ATOM 676 N N . LEU A 1 100 ? -8.985 2.889 3.659 1.00 98.62 100 LEU A N 1
ATOM 677 C CA . LEU A 1 100 ? -8.280 2.585 2.418 1.00 98.62 100 LEU A CA 1
ATOM 678 C C . LEU A 1 100 ? -6.907 3.254 2.444 1.00 98.62 100 LEU A C 1
ATOM 680 O O . LEU A 1 100 ? -6.812 4.459 2.692 1.00 98.62 100 LEU A O 1
ATOM 684 N N . PHE A 1 101 ? -5.867 2.486 2.150 1.00 98.62 101 PHE A N 1
ATOM 685 C CA . PHE A 1 101 ? -4.522 2.985 1.905 1.00 98.62 101 PHE A CA 1
ATOM 686 C C . PHE A 1 101 ? -4.168 2.821 0.429 1.00 98.62 101 PHE A C 1
ATOM 688 O O . PHE A 1 101 ? -4.418 1.768 -0.152 1.00 98.62 101 PHE A O 1
ATOM 695 N N . LEU A 1 102 ? -3.568 3.855 -0.159 1.00 97.75 102 LEU A N 1
ATOM 696 C CA . LEU A 1 102 ? -3.087 3.862 -1.537 1.00 97.75 102 LEU A CA 1
ATOM 697 C C . LEU A 1 102 ? -1.567 3.952 -1.533 1.00 97.75 102 LEU A C 1
ATOM 699 O O . LEU A 1 102 ? -1.012 4.957 -1.085 1.00 97.75 102 LEU A O 1
ATOM 703 N N . TYR A 1 103 ? -0.911 2.922 -2.053 1.00 97.88 103 TYR A N 1
ATOM 704 C CA . TYR A 1 103 ? 0.508 2.912 -2.375 1.00 97.88 103 TYR A CA 1
ATOM 705 C C . TYR A 1 103 ? 0.690 3.402 -3.814 1.00 97.88 103 TYR A C 1
ATOM 707 O O . TYR A 1 103 ? 0.162 2.782 -4.739 1.00 97.88 103 TYR A O 1
ATOM 715 N N . PRO A 1 104 ? 1.412 4.505 -4.041 1.00 96.12 104 PRO A N 1
ATOM 716 C CA . PRO A 1 104 ? 1.443 5.114 -5.355 1.00 96.12 104 PRO A CA 1
ATOM 717 C C . PRO A 1 104 ? 2.495 4.442 -6.261 1.00 96.12 104 PRO A C 1
ATOM 719 O O . PRO A 1 104 ? 3.655 4.291 -5.891 1.00 96.12 104 PRO A O 1
ATOM 722 N N . THR A 1 105 ? 2.100 4.079 -7.480 1.00 93.31 105 THR A N 1
ATOM 723 C CA . THR A 1 105 ? 2.914 3.377 -8.496 1.00 93.31 105 THR A CA 1
ATOM 724 C C . THR A 1 105 ? 3.267 4.302 -9.671 1.00 93.31 105 THR A C 1
ATOM 726 O O . THR A 1 105 ? 3.093 3.960 -10.837 1.00 93.31 105 THR A O 1
ATOM 729 N N . HIS A 1 106 ? 3.737 5.516 -9.368 1.00 82.75 106 HIS A N 1
ATOM 730 C CA . HIS A 1 106 ? 4.260 6.476 -10.358 1.00 82.75 106 HIS A CA 1
ATOM 731 C C . HIS A 1 106 ? 5.784 6.327 -10.532 1.00 82.75 106 HIS A C 1
ATOM 733 O O . HIS A 1 106 ? 6.373 5.397 -9.989 1.00 82.75 106 HIS A O 1
ATOM 739 N N . GLU A 1 107 ? 6.429 7.220 -11.297 1.00 71.56 107 GLU A N 1
ATOM 740 C CA . GLU A 1 107 ? 7.767 7.009 -11.891 1.00 71.56 107 GLU A CA 1
ATOM 741 C C . GLU A 1 107 ? 8.860 6.482 -10.944 1.00 71.56 107 GLU A C 1
ATOM 743 O O . GLU A 1 107 ? 9.677 5.681 -11.377 1.00 71.56 107 GLU A O 1
ATOM 748 N N . ALA A 1 108 ? 8.874 6.846 -9.658 1.00 86.69 108 ALA A N 1
ATOM 749 C CA . ALA A 1 108 ? 9.882 6.334 -8.721 1.00 86.69 108 ALA A CA 1
ATOM 750 C C . ALA A 1 108 ? 9.695 4.845 -8.348 1.00 86.69 108 ALA A C 1
ATOM 752 O O . ALA A 1 108 ? 10.656 4.162 -7.989 1.00 86.69 108 ALA A O 1
ATOM 753 N N . ALA A 1 109 ? 8.466 4.334 -8.428 1.00 94.31 109 ALA A N 1
ATOM 754 C CA . ALA A 1 109 ? 8.119 2.955 -8.093 1.00 94.31 109 ALA A CA 1
ATOM 755 C C . ALA A 1 109 ? 8.225 2.001 -9.295 1.00 94.31 109 ALA A C 1
ATOM 757 O O . ALA A 1 109 ? 8.219 0.785 -9.107 1.00 94.31 109 ALA A O 1
ATOM 758 N N . CYS A 1 110 ? 8.349 2.530 -10.515 1.00 95.50 110 CYS A N 1
ATOM 759 C CA . CYS A 1 110 ? 8.269 1.764 -11.756 1.00 95.50 110 CYS A CA 1
ATOM 760 C C . CYS A 1 110 ? 9.538 1.910 -12.596 1.00 95.50 110 CYS A C 1
ATOM 762 O O . CYS A 1 110 ? 10.111 2.988 -12.698 1.00 95.50 110 CYS A O 1
ATOM 764 N N . THR A 1 111 ? 9.961 0.839 -13.263 1.00 95.75 111 THR A N 1
ATOM 765 C CA . THR A 1 111 ? 11.118 0.884 -14.176 1.00 95.75 111 THR A CA 1
ATOM 766 C C . THR A 1 111 ? 10.832 1.670 -15.459 1.00 95.75 111 THR A C 1
ATOM 768 O O . THR A 1 111 ? 11.749 2.172 -16.104 1.00 95.75 111 THR A O 1
ATOM 771 N N . SER A 1 112 ? 9.557 1.780 -15.829 1.00 92.19 112 SER A N 1
ATOM 772 C CA . SER A 1 112 ? 9.028 2.611 -16.908 1.00 92.19 112 SER A CA 1
ATOM 773 C C . SER A 1 112 ? 7.527 2.834 -16.692 1.00 92.19 112 SER A C 1
ATOM 775 O O . SER A 1 112 ? 6.905 2.179 -15.849 1.00 92.19 112 SER A O 1
ATOM 777 N N . ARG A 1 113 ? 6.910 3.737 -17.465 1.00 89.12 113 ARG A N 1
ATOM 778 C CA . ARG A 1 113 ? 5.448 3.899 -17.460 1.00 89.12 113 ARG A CA 1
ATOM 779 C C . ARG A 1 113 ? 4.777 2.559 -17.794 1.00 89.12 113 ARG A C 1
ATOM 781 O O . ARG A 1 113 ? 5.023 2.006 -18.861 1.00 89.12 113 ARG A O 1
ATOM 788 N N . HIS A 1 114 ? 3.932 2.070 -16.885 1.00 89.56 114 HIS A N 1
ATOM 789 C CA . HIS A 1 114 ? 3.276 0.755 -16.953 1.00 89.56 114 HIS A CA 1
ATOM 790 C C . HIS A 1 114 ? 4.214 -0.465 -16.989 1.00 89.56 114 HIS A C 1
ATOM 792 O O . HIS A 1 114 ? 3.793 -1.560 -17.356 1.00 89.56 114 HIS A O 1
ATOM 798 N N . GLY A 1 115 ? 5.479 -0.284 -16.605 1.00 92.19 115 GLY A N 1
ATOM 799 C CA . GLY A 1 115 ? 6.467 -1.352 -16.534 1.00 92.19 115 GLY A CA 1
ATOM 800 C C . GLY A 1 115 ? 6.382 -2.192 -15.259 1.00 92.19 115 GLY A C 1
ATOM 801 O O . GLY A 1 115 ? 5.359 -2.261 -14.575 1.00 92.19 115 GLY A O 1
ATOM 802 N N . ALA A 1 116 ? 7.510 -2.816 -14.933 1.00 96.50 116 ALA A N 1
ATOM 803 C CA . ALA A 1 116 ? 7.671 -3.555 -13.692 1.00 96.50 116 ALA A CA 1
ATOM 804 C C . ALA A 1 116 ? 7.868 -2.602 -12.506 1.00 96.50 116 ALA A C 1
ATOM 806 O O . ALA A 1 116 ? 8.403 -1.500 -12.658 1.00 96.50 116 ALA A O 1
ATOM 807 N N . LEU A 1 117 ? 7.528 -3.069 -11.309 1.00 97.69 117 LEU A N 1
ATOM 808 C CA . LEU A 1 117 ? 7.942 -2.417 -10.071 1.00 97.69 117 LEU A CA 1
ATOM 809 C C . LEU A 1 117 ? 9.467 -2.502 -9.904 1.00 97.69 117 LEU A C 1
ATOM 811 O O . LEU A 1 117 ? 10.102 -3.522 -10.216 1.00 97.69 117 LEU A O 1
ATOM 815 N N . THR A 1 118 ? 10.061 -1.436 -9.370 1.00 97.75 118 THR A N 1
ATOM 816 C CA . THR A 1 118 ? 11.455 -1.452 -8.908 1.00 97.75 118 THR A CA 1
ATOM 817 C C . THR A 1 118 ? 11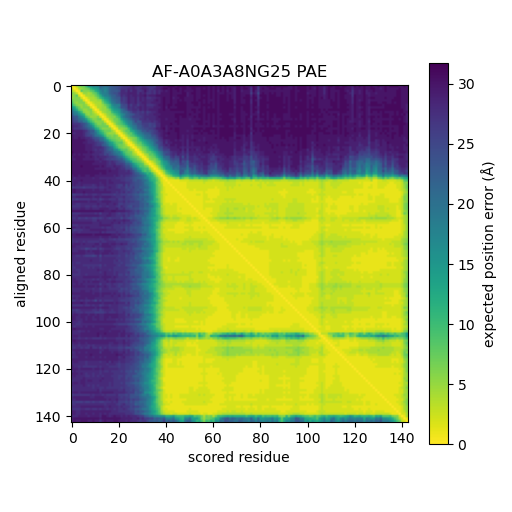.623 -2.461 -7.768 1.00 97.75 118 THR A C 1
ATOM 819 O O . THR A 1 118 ? 10.649 -2.843 -7.117 1.00 97.75 118 THR A O 1
ATOM 822 N N . ASP A 1 119 ? 12.854 -2.914 -7.506 1.00 96.88 119 ASP A N 1
ATOM 823 C CA . ASP A 1 119 ? 13.106 -3.824 -6.376 1.00 96.88 119 ASP A CA 1
ATOM 824 C C . ASP A 1 119 ? 12.689 -3.190 -5.042 1.00 96.88 119 ASP A C 1
ATOM 826 O O . ASP A 1 119 ? 12.107 -3.862 -4.196 1.00 96.88 119 ASP A O 1
ATOM 830 N N . THR A 1 120 ? 12.926 -1.885 -4.877 1.00 96.12 120 THR A N 1
ATOM 831 C CA . THR A 1 120 ? 1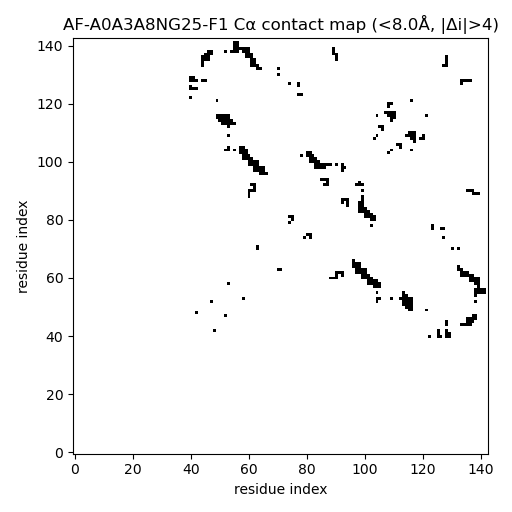2.504 -1.131 -3.691 1.00 96.12 120 THR A CA 1
ATOM 832 C C . THR A 1 120 ? 10.989 -1.165 -3.520 1.00 96.12 120 THR A C 1
ATOM 834 O O . THR A 1 120 ? 10.514 -1.585 -2.468 1.00 96.12 120 THR A O 1
ATOM 837 N N . ALA A 1 121 ? 10.228 -0.802 -4.557 1.00 97.75 121 ALA A N 1
ATOM 838 C CA . ALA A 1 121 ? 8.770 -0.774 -4.476 1.00 97.75 121 ALA A CA 1
ATOM 839 C C . ALA A 1 121 ? 8.172 -2.172 -4.269 1.00 97.75 121 ALA A C 1
ATOM 841 O O . ALA A 1 121 ? 7.241 -2.355 -3.486 1.00 97.75 121 ALA A O 1
ATOM 842 N N . TRP A 1 122 ? 8.742 -3.185 -4.929 1.00 97.81 122 TRP A N 1
ATOM 843 C CA . TRP A 1 122 ? 8.343 -4.572 -4.716 1.00 97.81 122 TRP A CA 1
ATOM 844 C C . TRP A 1 122 ? 8.589 -5.014 -3.271 1.00 97.81 122 TRP A C 1
ATOM 846 O O . TRP A 1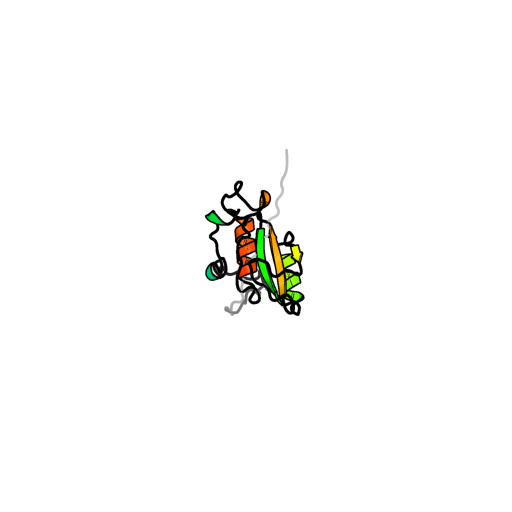 122 ? 7.695 -5.576 -2.645 1.00 97.81 122 TRP A O 1
ATOM 856 N N . ASN A 1 123 ? 9.759 -4.705 -2.706 1.00 97.69 123 ASN A N 1
ATOM 857 C CA . ASN A 1 123 ? 10.089 -5.051 -1.325 1.00 97.69 123 ASN A CA 1
ATOM 858 C C . ASN A 1 123 ? 9.177 -4.352 -0.309 1.00 97.69 123 ASN A C 1
ATOM 860 O O . ASN A 1 123 ? 8.751 -4.994 0.650 1.00 97.69 123 ASN A O 1
ATOM 864 N N . GLU A 1 124 ? 8.838 -3.079 -0.519 1.00 97.88 124 GLU A N 1
ATOM 865 C CA . GLU A 1 124 ? 7.865 -2.364 0.316 1.00 97.88 124 GLU A CA 1
ATOM 866 C C . GLU A 1 124 ? 6.495 -3.052 0.275 1.00 97.88 124 GLU A C 1
ATOM 868 O O . GLU A 1 124 ? 5.919 -3.344 1.321 1.00 97.88 124 GLU A O 1
ATOM 873 N N . LEU A 1 125 ? 5.997 -3.404 -0.915 1.00 98.25 125 LEU A N 1
ATOM 874 C CA . LEU A 1 125 ? 4.723 -4.115 -1.066 1.00 98.25 125 LEU A CA 1
ATOM 875 C C . LEU A 1 125 ? 4.748 -5.516 -0.446 1.00 98.25 125 LEU A C 1
ATOM 877 O O . LEU A 1 125 ? 3.750 -5.942 0.133 1.00 98.25 125 LEU A O 1
ATOM 881 N N . CYS A 1 126 ? 5.881 -6.215 -0.496 1.00 98.38 126 CYS A N 1
ATOM 882 C CA . CYS A 1 126 ? 6.054 -7.488 0.199 1.00 98.38 126 CYS A CA 1
ATOM 883 C C . CYS A 1 126 ? 6.027 -7.320 1.725 1.00 98.38 126 CYS A C 1
ATOM 885 O O . CYS A 1 126 ? 5.421 -8.140 2.413 1.00 98.38 126 CYS A O 1
ATOM 887 N N . GLN A 1 127 ? 6.646 -6.263 2.260 1.00 98.44 127 GLN A N 1
ATOM 888 C CA . GLN A 1 127 ? 6.599 -5.943 3.691 1.00 98.44 127 GLN A CA 1
ATOM 889 C C . GLN A 1 127 ? 5.188 -5.549 4.135 1.00 98.44 127 GLN A C 1
ATOM 891 O O . GLN A 1 127 ? 4.731 -6.013 5.175 1.00 98.44 127 GLN A O 1
ATOM 896 N N . LEU A 1 128 ? 4.467 -4.766 3.328 1.00 98.50 128 LEU A N 1
ATOM 897 C CA . LEU A 1 128 ? 3.055 -4.462 3.566 1.00 98.50 128 LEU A CA 1
ATOM 898 C C . LEU A 1 128 ? 2.218 -5.749 3.556 1.00 98.50 128 LEU A C 1
ATOM 900 O O . LEU A 1 128 ? 1.500 -6.025 4.509 1.00 98.50 128 LEU A O 1
ATOM 904 N N . ALA A 1 129 ? 2.362 -6.605 2.544 1.00 98.38 129 ALA A N 1
ATOM 905 C CA . ALA A 1 129 ? 1.636 -7.874 2.478 1.00 98.38 129 ALA A CA 1
ATOM 906 C C . ALA A 1 129 ? 1.955 -8.819 3.659 1.00 98.38 129 ALA A C 1
ATOM 908 O O . ALA A 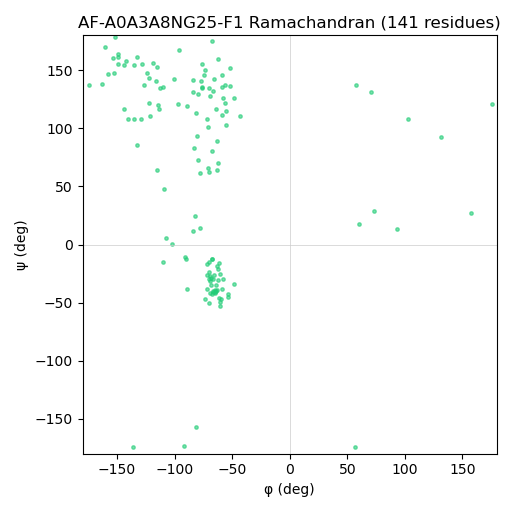1 129 ? 1.130 -9.660 4.027 1.00 98.38 129 ALA A O 1
ATOM 909 N N . ALA A 1 130 ? 3.126 -8.685 4.286 1.00 98.12 130 ALA A N 1
ATOM 910 C CA . ALA A 1 130 ? 3.485 -9.447 5.479 1.00 98.12 130 ALA A CA 1
ATOM 911 C C . ALA A 1 130 ? 2.722 -9.008 6.742 1.00 98.12 130 ALA A C 1
ATOM 913 O O . ALA A 1 130 ? 2.657 -9.786 7.695 1.00 98.12 130 ALA A O 1
ATOM 914 N N . LEU A 1 131 ? 2.102 -7.823 6.752 1.00 97.94 131 LEU A N 1
ATOM 915 C CA . LEU A 1 131 ? 1.256 -7.394 7.863 1.00 97.94 131 LEU A CA 1
ATOM 916 C C . LEU A 1 131 ? -0.000 -8.282 7.952 1.00 97.94 131 LEU A C 1
ATOM 918 O O . LEU A 1 131 ? -0.657 -8.535 6.931 1.00 97.94 131 LEU A O 1
ATOM 922 N N . PRO A 1 132 ? -0.354 -8.785 9.148 1.00 97.38 132 PRO A N 1
ATOM 923 C CA . PRO A 1 132 ? -1.498 -9.678 9.316 1.00 97.38 132 PRO A CA 1
ATOM 924 C C . PRO A 1 132 ? -2.839 -8.991 9.025 1.00 97.38 132 PRO A C 1
ATOM 926 O O . PRO A 1 132 ? -3.783 -9.659 8.608 1.00 97.38 132 PRO A O 1
ATOM 929 N N . GLU A 1 133 ? -2.924 -7.672 9.194 1.00 98.19 133 GLU A N 1
ATOM 930 C CA . GLU A 1 133 ? -4.125 -6.876 8.932 1.00 98.19 133 GLU A CA 1
ATOM 931 C C . GLU A 1 133 ? -4.442 -6.765 7.435 1.00 98.19 133 GLU A C 1
ATOM 933 O O . GLU A 1 133 ? -5.613 -6.682 7.060 1.00 98.19 133 GLU A O 1
ATOM 938 N N . ILE A 1 134 ? -3.419 -6.802 6.574 1.00 98.31 134 ILE A N 1
ATOM 939 C CA . ILE A 1 134 ? -3.578 -6.684 5.123 1.00 98.31 134 ILE A CA 1
ATOM 940 C C . ILE A 1 134 ? -3.976 -8.044 4.558 1.00 98.31 134 ILE A C 1
ATOM 942 O O . ILE A 1 134 ? -3.189 -8.989 4.577 1.00 98.31 134 ILE A O 1
ATOM 946 N N . GLN A 1 135 ? -5.197 -8.142 4.035 1.00 98.00 135 GLN A N 1
ATOM 947 C CA . GLN A 1 135 ? -5.713 -9.375 3.426 1.00 98.00 135 GLN A CA 1
ATOM 948 C C . GLN A 1 135 ? -5.396 -9.463 1.931 1.00 98.00 135 GLN A C 1
ATOM 950 O O . GLN A 1 135 ? -5.038 -10.527 1.433 1.00 98.00 135 GLN A O 1
ATOM 955 N N . HIS A 1 136 ? -5.478 -8.335 1.227 1.00 98.06 136 HIS A N 1
ATOM 956 C CA . HIS A 1 136 ? -5.232 -8.240 -0.207 1.00 98.06 136 HIS A CA 1
ATOM 957 C C . HIS A 1 136 ? -4.737 -6.845 -0.585 1.00 98.06 136 HIS A C 1
ATOM 959 O O . HIS A 1 136 ? -5.133 -5.848 0.019 1.00 98.06 136 HIS A O 1
ATOM 965 N N . ILE A 1 137 ? -3.889 -6.794 -1.610 1.00 98.56 137 ILE A N 1
ATOM 966 C CA . ILE A 1 137 ? -3.411 -5.579 -2.266 1.00 98.56 137 ILE A CA 1
ATOM 967 C C . ILE A 1 137 ? -3.782 -5.682 -3.742 1.00 98.56 137 ILE A C 1
ATOM 969 O O . ILE A 1 137 ? -3.390 -6.632 -4.431 1.00 98.56 137 ILE A O 1
ATOM 973 N N . VAL A 1 138 ? -4.545 -4.708 -4.226 1.00 98.12 138 VAL A N 1
ATOM 974 C CA . VAL A 1 138 ? -5.127 -4.727 -5.571 1.00 98.12 138 VAL A CA 1
ATOM 975 C C . VAL A 1 138 ? -4.725 -3.487 -6.372 1.00 98.12 138 VAL A C 1
ATOM 977 O O . VAL A 1 138 ? -4.533 -2.423 -5.789 1.00 98.12 138 VAL A O 1
ATOM 980 N N . PRO A 1 139 ? -4.575 -3.596 -7.701 1.00 96.31 139 PRO A N 1
ATOM 981 C CA . PRO A 1 139 ? -4.289 -2.447 -8.556 1.00 96.31 139 PRO A CA 1
ATOM 982 C C . PRO A 1 139 ? -5.510 -1.534 -8.744 1.00 96.31 139 PRO A C 1
ATOM 984 O O . PRO A 1 139 ? -6.651 -2.000 -8.758 1.00 96.31 139 PRO A O 1
ATOM 987 N N . THR A 1 140 ? -5.273 -0.236 -8.945 1.00 93.50 140 THR A N 1
ATOM 988 C CA . THR A 1 140 ? -6.298 0.716 -9.410 1.00 93.50 140 THR A CA 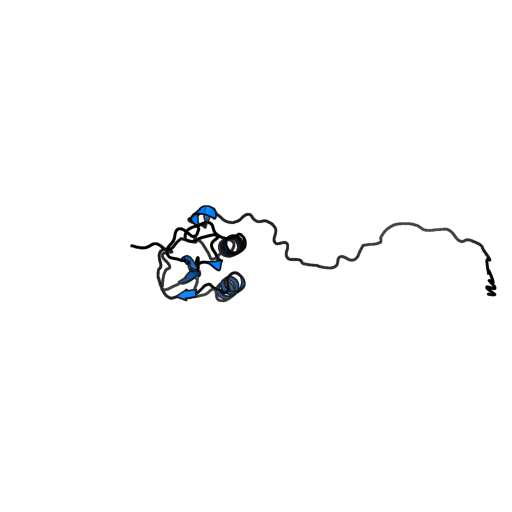1
ATOM 989 C C . THR A 1 140 ? -6.421 0.683 -10.939 1.00 93.50 140 THR A C 1
ATOM 991 O O . THR A 1 140 ? -5.411 0.587 -11.620 1.00 93.50 140 THR A O 1
ATOM 994 N N . TRP A 1 141 ? -7.619 0.783 -11.523 1.00 84.69 141 TRP A N 1
ATOM 995 C CA . TRP A 1 141 ? -7.813 0.823 -12.991 1.00 84.69 141 TRP A CA 1
ATOM 996 C C . TRP A 1 141 ? -8.805 1.910 -13.403 1.00 84.69 141 TRP A C 1
ATOM 998 O O . TRP A 1 141 ? -9.731 2.192 -12.629 1.00 84.69 141 TRP A O 1
ATOM 1008 N N . TYR A 1 142 ? -8.665 2.383 -14.644 1.00 52.25 142 TYR A N 1
ATOM 1009 C CA . TYR A 1 142 ? -9.599 3.288 -15.313 1.00 52.25 142 TYR A CA 1
ATOM 1010 C C . TYR A 1 142 ? -10.888 2.522 -15.634 1.00 52.25 142 TYR A C 1
ATOM 1012 O O . TYR A 1 142 ? -10.827 1.380 -16.096 1.00 52.25 142 TYR A O 1
ATOM 1020 N N . GLU A 1 143 ? -12.041 3.125 -15.351 1.00 48.91 143 GLU A N 1
ATOM 1021 C CA . GLU A 1 143 ? -13.348 2.640 -15.826 1.00 48.91 143 GLU A CA 1
ATOM 1022 C C . GLU A 1 143 ? -13.687 3.231 -17.196 1.00 48.91 143 GLU A C 1
ATOM 1024 O O . GLU A 1 143 ? -13.346 4.414 -17.433 1.00 48.91 143 GLU A O 1
#

Sequence (143 aa):
MVSSLALLALLACGTNRTGNPSGATPGASPDTAAASGTAGCPTHKLAFTREAGCQNDGAVEFCMPKDAPAAHAEVKRIAPSVSAMASRGRAGCDTATQTLFLYPTHEAACTSRHGALTDTAWNELCQLAALPEIQHIVPTWYE

pLDDT: mean 82.47, std 21.91, range [38.44, 98.75]

Foldseek 3Di:
DDDDDDDDDDDDDDDDDDDDDDDDDDDDDPPPPVPPPCPDQPCVQEPDDQFQQLVAPFWKKWKAFPVCVVLVVVLCVLQVQKDKDQDCAVNRYDSVTIIMIIRTCDDVQAPDRSGGGDPSNSVSNSSNSPDPRTRHIGGHHDD

Organism: NCBI:txid2316726

Nearest PDB structures (foldseek):
  6mrj-assembly1_B  TM=5.959E-01  e=6.094E-01  Helicobacter pylori 26695
  2cad-assembly1_B-2  TM=5.993E-01  e=1.148E+00  Helicobacter pylori 26695
  2wve-assembly1_B  TM=6.046E-01  e=1.907E+00  Helicobacter pylori 26695
  5lj5-assembly1_C  TM=4.357E-01  e=3.166E+00  Saccharomyces cerevisiae

Secondary structure (DSSP, 8-state):
------------------------------------------GGGBSS-GGGTTSSSSEEEEEEETT-HHHHHHHHHH-TT-EEES--TTTT--TTTEEEEEEE-STTTBSSTT-PBPHHHHHHHHHHHHSTT---BEE----